Protein AF-A0A1A8Z0F8-F1 (afdb_monomer_lite)

Sequence (96 aa):
MTGEAEPTTSVLRGLARNPAAPDEVLLRLLALWPDQAYAGLSRRAELPPRVRDAMPRHPSPRVRGALAARPAVDARTRAALLADPAWRVRLLDRPA

Organism: NCBI:txid261654

Structure (mmCIF, N/CA/C/O backbone):
data_AF-A0A1A8Z0F8-F1
#
_entry.id   AF-A0A1A8Z0F8-F1
#
loop_
_atom_site.group_PDB
_atom_site.id
_atom_site.type_sy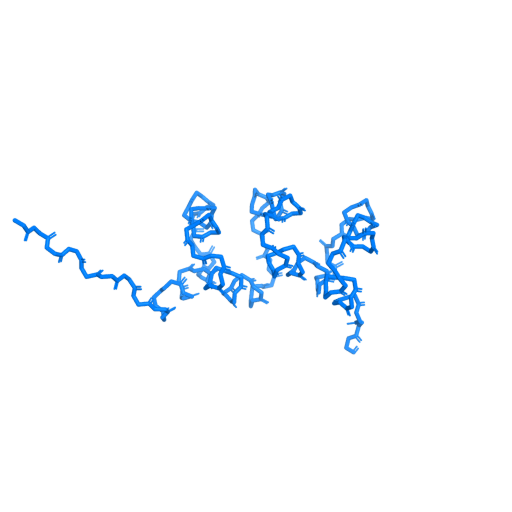mbol
_atom_site.label_atom_id
_atom_site.label_alt_id
_atom_site.label_comp_id
_atom_site.label_asym_id
_atom_site.label_entity_id
_atom_site.label_seq_id
_atom_site.pdbx_PDB_ins_code
_atom_site.Cartn_x
_atom_site.Cartn_y
_atom_site.Cartn_z
_atom_site.occupancy
_atom_site.B_iso_or_equiv
_atom_site.auth_seq_id
_atom_site.auth_comp_id
_atom_site.auth_asym_id
_atom_site.auth_atom_id
_atom_site.pdbx_PDB_model_num
ATOM 1 N N . MET A 1 1 ? -30.694 6.791 16.115 1.00 40.50 1 MET A N 1
ATOM 2 C CA . MET A 1 1 ? -29.738 7.388 15.158 1.00 40.50 1 MET A CA 1
ATOM 3 C C . MET A 1 1 ? -28.365 7.416 15.810 1.00 40.50 1 MET A C 1
ATOM 5 O O . MET A 1 1 ? -28.007 8.403 16.435 1.00 40.50 1 MET A O 1
ATOM 9 N N . THR A 1 2 ? -27.627 6.311 15.753 1.00 46.44 2 THR A N 1
ATOM 10 C CA . THR A 1 2 ? -26.215 6.286 16.147 1.00 46.44 2 THR A CA 1
ATOM 11 C C . THR A 1 2 ? -25.428 7.001 15.057 1.00 46.44 2 THR A C 1
ATOM 13 O O . THR A 1 2 ? -25.221 6.459 13.977 1.00 46.44 2 THR A O 1
ATOM 16 N N . GLY A 1 3 ? -25.066 8.259 15.306 1.00 50.81 3 GLY A N 1
ATOM 17 C CA . GLY A 1 3 ? -24.072 8.952 14.499 1.00 50.81 3 GLY A CA 1
ATOM 18 C C . GLY A 1 3 ? -22.716 8.331 14.796 1.00 50.81 3 GLY A C 1
ATOM 19 O O . GLY A 1 3 ? -22.058 8.739 15.749 1.00 50.81 3 GLY A O 1
ATOM 20 N N . GLU A 1 4 ? -22.323 7.305 14.039 1.00 57.47 4 GLU A N 1
ATOM 21 C CA . GLU A 1 4 ? -20.920 6.898 14.029 1.00 57.47 4 GLU A CA 1
ATOM 22 C C . GLU A 1 4 ? -20.107 8.099 13.548 1.00 57.47 4 GLU A C 1
ATOM 24 O O . GLU A 1 4 ? -20.334 8.627 12.459 1.00 57.47 4 GLU A O 1
ATOM 29 N N . ALA A 1 5 ? -19.204 8.581 14.400 1.00 72.62 5 ALA A N 1
ATOM 30 C CA . ALA A 1 5 ? -18.282 9.631 14.013 1.00 72.62 5 ALA A CA 1
ATOM 31 C C . ALA A 1 5 ? -17.446 9.128 12.829 1.00 72.62 5 ALA A C 1
ATOM 33 O O . ALA A 1 5 ? -16.800 8.083 12.926 1.00 72.62 5 ALA A O 1
ATOM 34 N N . GLU A 1 6 ? -17.464 9.876 11.724 1.00 77.25 6 GLU A N 1
ATOM 35 C CA . GLU A 1 6 ? -16.612 9.618 10.564 1.00 77.25 6 GLU A CA 1
ATOM 36 C C . GLU A 1 6 ? -15.153 9.430 11.027 1.00 77.25 6 GLU A C 1
ATOM 38 O O . GLU A 1 6 ? -14.622 10.264 11.777 1.00 77.25 6 GLU A O 1
ATOM 43 N N . PRO A 1 7 ? -14.486 8.333 10.629 1.00 83.62 7 PRO A N 1
ATOM 44 C CA . PRO A 1 7 ? -13.139 8.053 11.087 1.00 83.62 7 PRO A CA 1
ATOM 45 C C . PRO A 1 7 ? -12.179 9.131 10.582 1.00 83.62 7 PRO A C 1
ATOM 47 O O . PRO A 1 7 ? -12.086 9.424 9.390 1.00 83.62 7 PRO A O 1
ATOM 50 N N . THR A 1 8 ? -11.414 9.721 11.498 1.00 92.62 8 THR A N 1
ATOM 51 C CA . THR A 1 8 ? -10.493 10.797 11.125 1.00 92.62 8 THR A CA 1
ATOM 52 C C . THR A 1 8 ? -9.369 10.289 10.219 1.00 92.62 8 THR A C 1
ATOM 54 O O . THR A 1 8 ? -8.886 9.159 10.333 1.00 92.62 8 THR A O 1
ATOM 57 N N . THR A 1 9 ? -8.860 11.174 9.357 1.00 91.75 9 THR A N 1
ATOM 58 C CA . THR A 1 9 ? -7.722 10.867 8.472 1.00 91.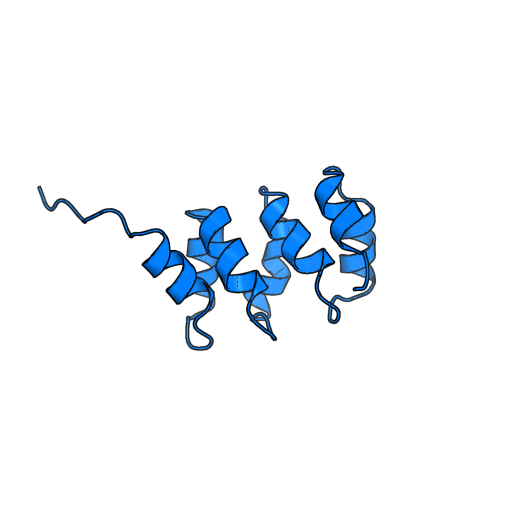75 9 THR A CA 1
ATOM 59 C C . THR A 1 9 ? -6.492 10.367 9.243 1.00 91.75 9 THR A C 1
ATOM 61 O O . THR A 1 9 ? -5.767 9.507 8.741 1.00 91.75 9 THR A O 1
ATOM 64 N N . SER A 1 10 ? -6.254 10.872 10.461 1.00 93.19 10 SER A N 1
ATOM 65 C CA . SER A 1 10 ? -5.137 10.428 11.307 1.00 93.19 10 SER A CA 1
ATOM 66 C C . SER A 1 10 ? -5.296 8.966 11.734 1.00 93.19 10 SER A C 1
ATOM 68 O O . SER A 1 10 ? -4.365 8.175 11.575 1.00 93.19 10 SER A O 1
ATOM 70 N N . VAL A 1 11 ? -6.498 8.581 12.181 1.00 95.44 11 VAL A N 1
ATOM 71 C CA . VAL A 1 11 ? -6.811 7.205 12.596 1.00 95.44 11 VAL A CA 1
ATOM 72 C C . VAL A 1 11 ? -6.647 6.233 11.429 1.00 95.44 11 VAL A C 1
ATOM 74 O O . VAL A 1 11 ? -5.948 5.230 11.564 1.00 95.44 11 VAL A O 1
ATOM 77 N N . LEU A 1 12 ? -7.206 6.557 10.260 1.00 96.88 12 LEU A N 1
ATOM 78 C CA . LEU A 1 12 ? -7.117 5.699 9.073 1.00 96.88 12 LEU A CA 1
ATOM 79 C C . LEU A 1 12 ? -5.666 5.488 8.618 1.00 96.88 12 LEU A C 1
ATOM 81 O O . LEU A 1 12 ? -5.256 4.364 8.325 1.00 96.88 12 LEU A O 1
ATOM 85 N N . ARG A 1 13 ? -4.854 6.554 8.608 1.00 95.69 13 ARG A N 1
ATOM 86 C CA . ARG A 1 13 ? -3.421 6.463 8.279 1.00 95.69 13 ARG A CA 1
ATOM 87 C C . ARG A 1 13 ? -2.642 5.669 9.325 1.00 95.69 13 ARG A C 1
ATOM 89 O O . ARG A 1 13 ? -1.766 4.888 8.959 1.00 95.69 13 ARG A O 1
ATOM 96 N N . GLY A 1 14 ? -2.952 5.862 10.607 1.00 96.31 14 GLY A N 1
ATOM 97 C CA . GLY A 1 14 ? -2.353 5.114 11.711 1.00 96.31 14 GLY A CA 1
ATOM 98 C C . GLY A 1 14 ? -2.613 3.616 11.579 1.00 96.31 14 GLY A C 1
ATOM 99 O O . GLY A 1 14 ? -1.675 2.821 11.624 1.00 96.31 14 GLY A O 1
ATOM 100 N N . LEU A 1 15 ? -3.861 3.238 11.300 1.00 96.44 15 LEU A N 1
ATOM 101 C CA . LEU A 1 15 ? -4.252 1.850 11.065 1.00 96.44 15 LEU A CA 1
ATOM 102 C C . LEU A 1 15 ? -3.557 1.267 9.827 1.00 96.44 15 LEU A C 1
ATOM 104 O O . LEU A 1 15 ? -2.965 0.191 9.893 1.00 96.44 15 LEU A O 1
ATOM 108 N N . ALA A 1 16 ? -3.519 2.021 8.725 1.00 96.69 16 ALA A N 1
ATOM 109 C CA . ALA A 1 16 ? -2.804 1.629 7.514 1.00 96.69 16 ALA A CA 1
ATOM 110 C C . ALA A 1 16 ? -1.289 1.476 7.726 1.00 96.69 16 ALA A C 1
ATOM 112 O O . ALA A 1 16 ? -0.660 0.694 7.019 1.00 96.69 16 ALA A O 1
ATOM 113 N N . ARG A 1 17 ? -0.684 2.161 8.703 1.00 96.00 17 ARG A N 1
ATOM 114 C CA . ARG A 1 17 ? 0.741 2.033 9.056 1.00 96.00 17 ARG A CA 1
ATOM 115 C C . ARG A 1 17 ? 1.020 0.926 10.085 1.00 96.00 17 ARG A C 1
ATOM 117 O O . ARG A 1 17 ? 2.148 0.449 10.138 1.00 96.00 17 ARG A O 1
ATOM 124 N N . ASN A 1 18 ? 0.032 0.515 10.879 1.00 95.94 18 ASN A N 1
ATOM 125 C CA . ASN A 1 18 ? 0.209 -0.435 11.980 1.00 95.94 18 ASN A CA 1
ATOM 126 C C . ASN A 1 18 ? 0.621 -1.842 11.484 1.00 95.94 18 ASN A C 1
ATOM 128 O O . ASN A 1 18 ? -0.217 -2.526 10.893 1.00 95.94 18 ASN A O 1
ATOM 132 N N . PRO A 1 19 ? 1.850 -2.329 11.749 1.00 94.06 19 PRO A N 1
ATOM 133 C CA . PRO A 1 19 ? 2.304 -3.643 11.283 1.00 94.06 19 PRO A CA 1
ATOM 134 C C . PRO A 1 19 ? 1.437 -4.808 11.781 1.00 94.06 19 PRO A C 1
ATOM 136 O O . PRO A 1 19 ? 1.340 -5.806 11.080 1.00 94.06 19 PRO A O 1
ATOM 139 N N . ALA A 1 20 ? 0.755 -4.658 12.921 1.00 95.38 20 ALA A N 1
ATOM 140 C CA . ALA A 1 20 ? -0.161 -5.659 13.472 1.00 95.38 20 ALA A CA 1
ATOM 141 C C . ALA A 1 20 ? -1.589 -5.591 12.890 1.00 95.38 20 ALA A C 1
ATOM 143 O O . ALA A 1 20 ? -2.453 -6.363 13.297 1.00 95.38 20 ALA A O 1
ATOM 144 N N . ALA A 1 21 ? -1.876 -4.655 11.978 1.00 96.56 21 ALA A N 1
ATOM 145 C CA . ALA A 1 21 ? -3.184 -4.576 11.334 1.00 96.56 21 ALA A CA 1
ATOM 146 C C . ALA A 1 21 ? -3.415 -5.800 10.426 1.00 96.56 21 ALA A C 1
ATOM 148 O O . ALA A 1 21 ? -2.568 -6.054 9.565 1.00 96.56 21 ALA A O 1
ATOM 149 N N . PRO A 1 22 ? -4.555 -6.505 10.559 1.00 96.88 22 PRO A N 1
ATOM 150 C CA . PRO A 1 22 ? -4.890 -7.634 9.696 1.00 96.88 22 PRO A CA 1
ATOM 151 C C . PRO A 1 22 ? -5.017 -7.242 8.221 1.00 96.88 22 PRO A C 1
ATOM 153 O O . PRO A 1 22 ? -5.470 -6.138 7.896 1.00 96.88 22 PRO A O 1
ATOM 156 N N . ASP A 1 23 ? -4.704 -8.178 7.327 1.00 97.00 23 ASP A N 1
ATOM 157 C CA . ASP A 1 23 ? -4.779 -7.994 5.875 1.00 97.00 23 ASP A CA 1
ATOM 158 C C . ASP A 1 23 ? -6.170 -7.529 5.432 1.00 97.00 23 ASP A C 1
ATOM 160 O O . ASP A 1 23 ? -6.292 -6.594 4.641 1.00 97.00 23 ASP A O 1
ATOM 164 N N . GLU A 1 24 ? -7.230 -8.122 5.983 1.00 97.50 24 GLU A N 1
ATOM 165 C CA . GLU A 1 24 ? -8.620 -7.798 5.655 1.00 97.50 24 GLU A CA 1
ATOM 166 C C . GLU A 1 24 ? -8.962 -6.339 5.980 1.00 97.50 24 GLU A C 1
ATOM 168 O O . GLU A 1 24 ? -9.668 -5.672 5.219 1.00 97.50 24 GLU A O 1
ATOM 173 N N . VAL A 1 25 ? -8.421 -5.811 7.082 1.00 97.00 25 VAL A N 1
ATOM 174 C CA . VAL A 1 25 ? -8.597 -4.405 7.463 1.00 97.00 25 VAL A CA 1
ATOM 175 C C . VAL A 1 25 ? -7.891 -3.502 6.456 1.00 97.00 25 VAL A C 1
ATOM 177 O O . VAL A 1 25 ? -8.472 -2.521 5.998 1.00 97.00 25 VAL A O 1
ATOM 180 N N . LEU A 1 26 ? -6.665 -3.840 6.058 1.00 97.31 26 LEU A N 1
ATOM 181 C CA . LEU A 1 26 ? -5.890 -3.052 5.097 1.00 97.31 26 LEU A CA 1
ATOM 182 C C . LEU A 1 26 ? -6.516 -3.065 3.698 1.00 97.31 26 LEU A C 1
ATOM 184 O O . LEU A 1 26 ? -6.562 -2.028 3.037 1.00 97.31 26 LEU A O 1
ATOM 188 N N . LEU A 1 27 ? -7.052 -4.207 3.265 1.00 97.50 27 LEU A N 1
ATOM 189 C CA . LEU A 1 27 ? -7.797 -4.329 2.012 1.00 97.50 27 LEU A CA 1
ATOM 190 C C . LEU A 1 27 ? -9.075 -3.483 2.037 1.00 97.50 27 LEU A C 1
ATOM 192 O O . LEU A 1 27 ? -9.373 -2.782 1.069 1.00 97.50 27 LEU A O 1
ATOM 196 N N . ARG A 1 28 ? -9.801 -3.474 3.161 1.00 97.31 28 ARG A N 1
ATOM 197 C CA . ARG A 1 28 ? -10.984 -2.622 3.328 1.00 97.31 28 ARG A CA 1
ATOM 198 C C . ARG A 1 28 ? -10.624 -1.136 3.351 1.00 97.31 28 ARG A C 1
ATOM 200 O O . ARG A 1 28 ? -11.336 -0.334 2.752 1.00 97.31 28 ARG A O 1
ATOM 207 N N . LEU A 1 29 ? -9.498 -0.772 3.967 1.00 96.88 29 LEU A N 1
ATOM 208 C CA . LEU A 1 29 ? -8.971 0.592 3.915 1.00 96.88 29 LEU A CA 1
ATOM 209 C C . LEU A 1 29 ? -8.619 1.016 2.486 1.00 96.88 29 LEU A C 1
ATOM 211 O O . LEU A 1 29 ? -8.947 2.133 2.101 1.00 96.88 29 LEU A O 1
ATOM 215 N N . LEU A 1 30 ? -7.990 0.146 1.690 1.00 96.31 30 LEU A N 1
ATOM 216 C CA . LEU A 1 30 ? -7.704 0.431 0.280 1.00 96.31 30 LEU A CA 1
ATOM 217 C C . LEU A 1 30 ? -8.984 0.682 -0.525 1.00 96.31 30 LEU A C 1
ATOM 219 O O . LEU A 1 30 ? -9.020 1.616 -1.321 1.00 96.31 30 LEU A O 1
ATOM 223 N N . ALA A 1 31 ? -10.028 -0.113 -0.285 1.00 96.19 31 ALA A N 1
ATOM 224 C CA . ALA A 1 31 ? -11.296 0.012 -0.995 1.00 96.19 31 ALA A CA 1
ATOM 225 C C . ALA A 1 31 ? -12.067 1.294 -0.634 1.00 96.19 31 ALA A C 1
ATOM 227 O O . ALA A 1 31 ? -12.621 1.942 -1.518 1.00 96.19 31 ALA A O 1
ATOM 228 N N . LEU A 1 32 ? -12.114 1.653 0.653 1.00 95.75 32 LEU A N 1
ATOM 229 C CA . LEU A 1 32 ? -12.974 2.731 1.156 1.00 95.75 32 LEU A CA 1
ATOM 230 C C . LEU A 1 32 ? -12.249 4.077 1.301 1.00 95.75 32 LEU A C 1
ATOM 232 O O . LEU A 1 32 ? -12.846 5.126 1.080 1.00 95.75 32 LEU A O 1
ATOM 236 N N . TRP A 1 33 ? -10.957 4.059 1.635 1.00 96.19 33 TRP A N 1
ATOM 237 C CA . TRP A 1 33 ? -10.147 5.253 1.905 1.00 96.19 33 TRP A CA 1
ATOM 238 C C . TRP A 1 33 ? -8.758 5.150 1.249 1.00 96.19 33 TRP A C 1
ATOM 240 O O . TRP A 1 33 ? -7.730 5.167 1.940 1.00 96.19 33 TRP A O 1
ATOM 250 N N . PRO A 1 34 ? -8.685 5.040 -0.094 1.00 95.06 34 PRO A N 1
ATOM 251 C CA . PRO A 1 34 ? -7.449 4.725 -0.810 1.00 95.06 34 PRO A CA 1
ATOM 252 C C . PRO A 1 34 ? -6.326 5.742 -0.587 1.00 95.06 34 PRO A C 1
ATOM 254 O O . PRO A 1 34 ? -5.161 5.354 -0.549 1.00 95.06 34 PRO A O 1
ATOM 257 N N . ASP A 1 35 ? -6.644 7.029 -0.413 1.00 92.62 35 ASP A N 1
ATOM 258 C CA . ASP A 1 35 ? -5.637 8.075 -0.192 1.00 92.62 35 ASP A CA 1
ATOM 259 C C . ASP A 1 35 ? -4.988 7.960 1.201 1.00 92.62 35 ASP A C 1
ATOM 261 O O . ASP A 1 35 ? -3.770 8.105 1.349 1.00 92.62 35 ASP A O 1
ATOM 265 N N . GLN A 1 36 ? -5.779 7.654 2.232 1.00 94.44 36 GLN A N 1
ATOM 266 C CA . GLN A 1 36 ? -5.306 7.432 3.599 1.00 94.44 36 GLN A CA 1
ATOM 267 C C . GLN A 1 36 ? -4.556 6.103 3.708 1.00 94.44 36 GLN A C 1
ATOM 269 O O . GLN A 1 36 ? -3.475 6.056 4.303 1.00 94.44 36 GLN A O 1
ATOM 274 N N . ALA A 1 37 ? -5.095 5.051 3.088 1.00 94.62 37 ALA A N 1
ATOM 275 C CA . ALA A 1 37 ? -4.484 3.732 3.036 1.00 94.62 37 ALA A CA 1
ATOM 276 C C . ALA A 1 37 ? -3.116 3.780 2.343 1.00 94.62 37 ALA A C 1
ATOM 278 O O . ALA A 1 37 ? -2.123 3.348 2.926 1.00 94.62 37 ALA A O 1
ATOM 279 N N . TYR A 1 38 ? -3.034 4.389 1.154 1.00 91.81 38 TYR A N 1
ATOM 280 C CA . TYR A 1 38 ? -1.777 4.604 0.432 1.00 91.81 38 TYR A CA 1
ATOM 281 C C . TYR A 1 38 ? -0.741 5.340 1.291 1.00 91.81 38 TYR A C 1
ATOM 283 O O . TYR A 1 38 ? 0.399 4.894 1.397 1.00 91.81 38 TYR A O 1
ATOM 291 N N . ALA A 1 39 ? -1.124 6.447 1.936 1.00 91.19 39 ALA A N 1
ATOM 292 C CA . ALA A 1 39 ? -0.193 7.246 2.731 1.00 91.19 39 ALA A CA 1
ATOM 293 C C . ALA A 1 39 ? 0.413 6.459 3.908 1.00 91.19 39 ALA A C 1
ATOM 295 O O . ALA A 1 39 ? 1.597 6.622 4.204 1.00 91.19 39 ALA A O 1
ATOM 296 N N . GLY A 1 40 ? -0.377 5.602 4.565 1.00 92.81 40 GLY A N 1
ATOM 297 C CA . GLY A 1 40 ? 0.108 4.733 5.640 1.00 92.81 40 GLY A CA 1
ATOM 298 C C . GLY A 1 40 ? 0.937 3.554 5.125 1.00 92.81 40 GLY A C 1
ATOM 299 O O . GLY A 1 40 ? 2.037 3.311 5.623 1.00 92.81 40 GLY A O 1
ATOM 300 N N . LEU A 1 41 ? 0.450 2.858 4.093 1.00 92.31 41 LEU A N 1
ATOM 301 C CA . LEU A 1 41 ? 1.116 1.693 3.504 1.00 92.31 41 LEU A CA 1
ATOM 302 C C . LEU A 1 41 ? 2.475 2.055 2.899 1.00 92.31 41 LEU A C 1
ATOM 304 O O . LEU A 1 41 ? 3.428 1.307 3.084 1.00 92.31 41 LEU A O 1
ATOM 308 N N . SER A 1 42 ? 2.619 3.216 2.256 1.00 89.06 42 SER A N 1
ATOM 309 C CA . SER A 1 42 ? 3.900 3.699 1.709 1.00 89.06 42 SER A CA 1
ATOM 310 C C . SER A 1 42 ? 4.981 3.932 2.770 1.00 89.06 42 SER A C 1
ATOM 312 O O . SER A 1 42 ? 6.157 4.024 2.436 1.00 89.06 42 SER A O 1
ATOM 314 N N . ARG A 1 43 ? 4.612 4.019 4.055 1.00 88.62 43 ARG A N 1
ATOM 315 C CA . ARG A 1 43 ? 5.556 4.152 5.179 1.00 88.62 43 ARG A CA 1
ATOM 316 C C . ARG A 1 43 ? 5.959 2.812 5.794 1.00 88.62 43 ARG A C 1
ATOM 318 O O . ARG A 1 43 ? 6.760 2.807 6.726 1.00 88.62 43 ARG A O 1
ATOM 325 N N . ARG A 1 44 ? 5.407 1.692 5.320 1.00 90.12 44 ARG A N 1
ATOM 326 C CA . ARG A 1 44 ? 5.802 0.359 5.783 1.00 90.12 44 ARG A CA 1
ATOM 327 C C . ARG A 1 44 ? 7.022 -0.141 5.023 1.00 90.12 44 ARG A C 1
ATOM 329 O O . ARG A 1 44 ? 7.023 -0.097 3.790 1.00 90.12 44 ARG A O 1
ATOM 336 N N . ALA A 1 45 ? 7.987 -0.699 5.754 1.00 87.12 45 ALA A N 1
ATOM 337 C CA . ALA A 1 45 ? 9.102 -1.435 5.163 1.00 87.12 45 ALA A CA 1
ATOM 338 C C . ALA A 1 45 ? 8.580 -2.611 4.320 1.00 87.12 45 ALA A C 1
ATOM 340 O O . ALA A 1 45 ? 8.880 -2.706 3.131 1.00 87.12 45 ALA A O 1
ATOM 341 N N . GLU A 1 46 ? 7.673 -3.405 4.891 1.00 88.06 46 GLU A N 1
ATOM 342 C CA . GLU A 1 46 ? 7.076 -4.574 4.245 1.00 88.06 46 GLU A CA 1
ATOM 343 C C . GLU A 1 46 ? 5.558 -4.434 4.098 1.00 88.06 46 GLU A C 1
ATOM 345 O O . GLU A 1 46 ? 4.879 -3.816 4.924 1.00 88.06 46 GLU A O 1
ATOM 350 N N . LEU A 1 47 ? 5.021 -5.007 3.022 1.00 90.38 47 LEU A N 1
ATOM 351 C CA . LEU A 1 47 ? 3.583 -5.132 2.810 1.00 90.38 47 LEU A CA 1
ATOM 352 C C . LEU A 1 47 ? 3.165 -6.581 3.024 1.00 90.38 47 LEU A C 1
ATOM 354 O O . LEU A 1 47 ? 3.846 -7.468 2.502 1.00 90.38 47 LEU A O 1
ATOM 358 N N . PRO A 1 48 ? 2.023 -6.827 3.687 1.00 92.75 48 PRO A N 1
ATOM 359 C CA . PRO A 1 48 ? 1.459 -8.163 3.713 1.00 92.75 48 PRO A CA 1
ATOM 360 C C . PRO A 1 48 ? 1.220 -8.681 2.287 1.00 92.75 48 PRO A C 1
ATOM 362 O O . PRO A 1 48 ? 0.761 -7.902 1.438 1.00 92.75 48 PRO A O 1
ATOM 365 N N . PRO A 1 49 ? 1.503 -9.966 1.997 1.00 91.31 49 PRO A N 1
ATOM 366 C CA . PRO A 1 49 ? 1.427 -10.506 0.641 1.00 91.31 49 PRO A CA 1
ATOM 367 C C . PRO A 1 49 ? 0.077 -10.256 -0.038 1.00 91.31 49 PRO A C 1
ATOM 369 O O . PRO A 1 49 ? 0.050 -9.764 -1.162 1.00 91.31 49 PRO A O 1
ATOM 372 N N . ARG A 1 50 ? -1.045 -10.462 0.669 1.00 93.94 50 ARG A N 1
ATOM 373 C CA . ARG A 1 50 ? -2.391 -10.239 0.108 1.00 93.94 50 ARG A CA 1
ATOM 374 C C . ARG A 1 50 ? -2.619 -8.790 -0.316 1.00 93.94 50 ARG A C 1
ATOM 376 O O . ARG A 1 50 ? -3.222 -8.530 -1.353 1.00 93.94 50 ARG A O 1
ATOM 383 N N . VAL A 1 51 ? -2.124 -7.839 0.476 1.00 94.88 51 VAL A N 1
ATOM 384 C CA . VAL A 1 51 ? -2.226 -6.406 0.174 1.00 94.88 51 VAL A CA 1
ATOM 385 C C . VAL A 1 51 ? -1.341 -6.065 -1.022 1.00 94.88 51 VAL A C 1
ATOM 387 O O . VAL A 1 51 ? -1.799 -5.403 -1.953 1.00 94.88 51 VAL A O 1
ATOM 390 N N . ARG A 1 52 ? -0.098 -6.565 -1.036 1.00 92.12 52 ARG A N 1
ATOM 391 C CA . ARG A 1 52 ? 0.839 -6.377 -2.151 1.00 92.12 52 ARG A CA 1
ATOM 392 C C . ARG A 1 52 ? 0.271 -6.909 -3.466 1.00 92.12 52 ARG A C 1
ATOM 394 O O . ARG A 1 52 ? 0.408 -6.230 -4.475 1.00 92.12 52 ARG A O 1
ATOM 401 N N . ASP A 1 53 ? -0.393 -8.060 -3.448 1.00 91.38 53 ASP A N 1
ATOM 402 C CA . ASP A 1 53 ? -0.936 -8.706 -4.647 1.00 91.38 53 ASP A CA 1
ATOM 403 C C . ASP A 1 53 ? -2.218 -8.020 -5.160 1.00 91.38 53 ASP A C 1
ATOM 405 O O . ASP A 1 53 ? -2.523 -8.066 -6.355 1.00 91.38 53 ASP A O 1
ATOM 409 N N . ALA A 1 54 ? -2.961 -7.335 -4.284 1.00 93.44 54 ALA A N 1
ATOM 410 C CA . ALA A 1 54 ? -4.161 -6.582 -4.652 1.00 93.44 54 ALA A CA 1
ATOM 411 C C . ALA A 1 54 ? -3.844 -5.211 -5.279 1.00 93.44 54 ALA A C 1
ATOM 413 O O . ALA A 1 54 ? -4.543 -4.749 -6.187 1.00 93.44 54 ALA A O 1
ATOM 414 N N . MET A 1 55 ? -2.782 -4.549 -4.814 1.00 93.19 55 MET A N 1
ATOM 415 C CA . MET A 1 55 ? -2.435 -3.181 -5.210 1.00 93.19 55 MET A CA 1
ATOM 416 C C . MET A 1 55 ? -2.230 -2.948 -6.722 1.00 93.19 55 MET A C 1
ATOM 418 O O . MET A 1 55 ? -2.714 -1.917 -7.188 1.00 93.19 55 MET A O 1
ATOM 422 N N . PRO A 1 56 ? -1.606 -3.836 -7.529 1.00 91.88 56 PRO A N 1
ATOM 423 C CA . PRO A 1 56 ? -1.356 -3.589 -8.953 1.00 91.88 56 PRO A CA 1
ATOM 424 C C . PRO A 1 56 ? -2.633 -3.424 -9.780 1.00 91.88 56 PRO A C 1
ATOM 426 O O . PRO A 1 56 ? -2.616 -2.781 -10.824 1.00 91.88 56 PRO A O 1
ATOM 429 N N . ARG A 1 57 ? -3.748 -4.005 -9.325 1.00 91.69 57 ARG A N 1
ATOM 430 C CA . ARG A 1 57 ? -5.045 -3.972 -10.021 1.00 91.69 57 ARG A CA 1
ATOM 431 C C . ARG A 1 57 ? -5.978 -2.892 -9.477 1.00 91.69 57 ARG A C 1
ATOM 433 O O . ARG A 1 57 ? -7.119 -2.785 -9.914 1.00 91.69 57 ARG A O 1
ATOM 440 N N . HIS A 1 58 ? -5.514 -2.104 -8.512 1.00 94.88 58 HIS A N 1
A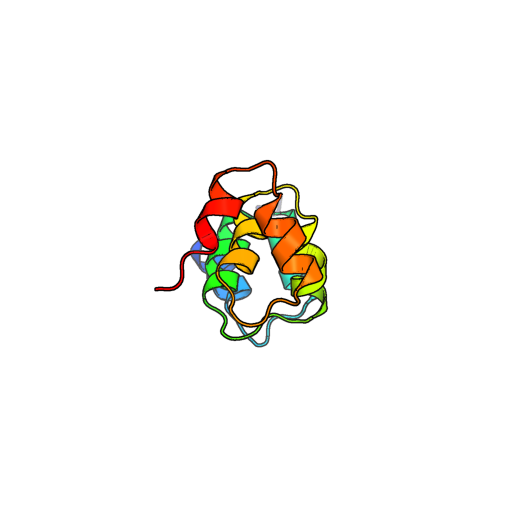TOM 441 C CA . HIS A 1 58 ? -6.353 -1.136 -7.829 1.00 94.88 58 HIS A CA 1
ATOM 442 C C . HIS A 1 58 ? -6.736 0.033 -8.760 1.00 94.88 58 HIS A C 1
ATOM 444 O O . HIS A 1 58 ? -5.869 0.549 -9.474 1.00 94.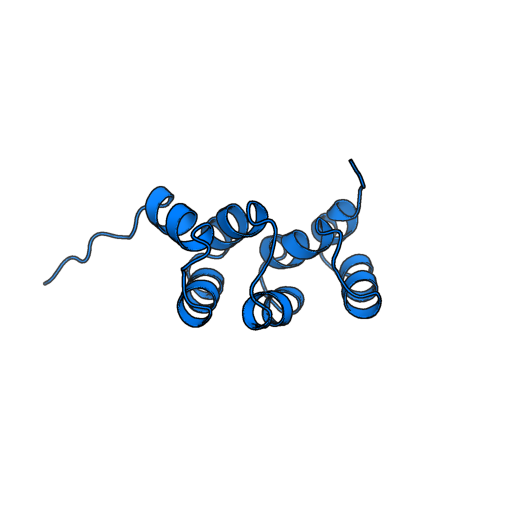88 58 HIS A O 1
ATOM 450 N N . PRO A 1 59 ? -7.993 0.522 -8.742 1.00 93.88 59 PRO A N 1
ATOM 451 C CA . PRO A 1 59 ? -8.433 1.610 -9.623 1.00 93.88 59 PRO A CA 1
ATOM 452 C C . PRO A 1 59 ? -7.679 2.925 -9.377 1.00 93.88 59 PRO A C 1
ATOM 454 O O . PRO A 1 59 ? -7.359 3.648 -10.321 1.00 93.88 59 PRO A O 1
ATOM 457 N N . SER A 1 60 ? -7.323 3.220 -8.120 1.00 93.25 60 SER A N 1
ATOM 458 C CA . SER A 1 60 ? -6.530 4.410 -7.783 1.00 93.25 60 SER A CA 1
ATOM 459 C C . SER A 1 60 ? -5.073 4.288 -8.262 1.00 93.25 60 SER A C 1
ATOM 461 O O . SER A 1 60 ? -4.350 3.410 -7.778 1.00 93.25 60 SER A O 1
ATOM 463 N N . PRO A 1 61 ? -4.583 5.204 -9.123 1.00 91.44 61 PRO A N 1
ATOM 464 C CA . PRO A 1 61 ? -3.189 5.213 -9.561 1.00 91.44 61 PRO A CA 1
ATOM 465 C C . PRO A 1 61 ? -2.214 5.526 -8.422 1.00 91.44 61 PRO A C 1
ATOM 467 O O . PRO A 1 61 ? -1.057 5.131 -8.495 1.00 91.44 61 PRO A O 1
ATOM 470 N N . ARG A 1 62 ? -2.649 6.199 -7.345 1.00 89.25 62 ARG A N 1
ATOM 471 C CA . ARG A 1 62 ? -1.786 6.414 -6.170 1.00 89.25 62 ARG A CA 1
ATOM 472 C C . ARG A 1 62 ? -1.464 5.088 -5.489 1.00 89.25 62 ARG A C 1
ATOM 474 O O . ARG A 1 62 ? -0.304 4.813 -5.216 1.00 89.25 62 ARG A O 1
ATOM 481 N N . VAL A 1 63 ? -2.475 4.237 -5.306 1.00 92.81 63 VAL A N 1
ATOM 482 C CA . VAL A 1 63 ? -2.300 2.897 -4.728 1.00 92.81 63 VAL A CA 1
ATOM 483 C C . VAL A 1 63 ? -1.372 2.043 -5.592 1.00 92.81 63 VAL A C 1
ATOM 485 O O . VAL A 1 63 ? -0.445 1.446 -5.054 1.00 92.81 63 VAL A O 1
ATOM 488 N N . ARG A 1 64 ? -1.546 2.036 -6.920 1.00 92.75 64 ARG A N 1
ATOM 489 C CA . ARG A 1 64 ? -0.619 1.327 -7.821 1.00 92.75 64 ARG A CA 1
ATOM 490 C C . ARG A 1 64 ? 0.804 1.889 -7.733 1.00 92.75 64 ARG A C 1
ATOM 492 O O . ARG A 1 64 ? 1.765 1.138 -7.597 1.00 92.75 64 ARG A O 1
ATOM 499 N N . GLY A 1 65 ? 0.933 3.217 -7.707 1.00 86.25 65 GLY A N 1
ATOM 500 C CA . GLY A 1 65 ? 2.207 3.927 -7.581 1.00 86.25 65 GLY A CA 1
ATOM 501 C C . GLY A 1 65 ? 2.982 3.635 -6.291 1.00 86.25 65 GLY A C 1
ATOM 502 O O . GLY A 1 65 ? 4.209 3.677 -6.313 1.00 86.25 65 GLY A O 1
ATOM 503 N N . ALA A 1 66 ? 2.316 3.259 -5.190 1.00 85.19 66 ALA A N 1
ATOM 504 C CA . ALA A 1 66 ? 3.012 2.830 -3.967 1.00 85.19 66 ALA A CA 1
ATOM 505 C C . ALA A 1 66 ? 3.882 1.589 -4.170 1.00 85.19 66 ALA A C 1
ATOM 507 O O . ALA A 1 66 ? 4.839 1.405 -3.422 1.00 85.19 66 ALA A O 1
ATOM 508 N N . LEU A 1 67 ? 3.555 0.726 -5.137 1.00 85.44 67 LEU A N 1
ATOM 509 C CA . LEU A 1 67 ? 4.413 -0.407 -5.474 1.00 85.44 67 LEU A CA 1
ATOM 5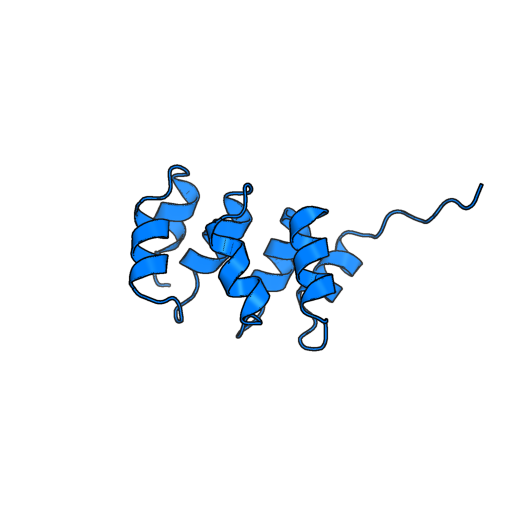10 C C . LEU A 1 67 ? 5.611 0.021 -6.318 1.00 85.44 67 LEU A C 1
ATOM 512 O O . LEU A 1 67 ? 6.696 -0.508 -6.117 1.00 85.44 67 LEU A O 1
ATOM 516 N N . ALA A 1 68 ? 5.453 0.995 -7.217 1.00 81.62 68 ALA A N 1
ATOM 517 C CA . ALA A 1 68 ? 6.547 1.443 -8.083 1.00 81.62 68 ALA A CA 1
ATOM 518 C C . ALA A 1 68 ? 7.746 1.968 -7.272 1.00 81.62 68 ALA A C 1
ATOM 520 O O . ALA A 1 68 ? 8.889 1.648 -7.587 1.00 81.62 68 ALA A O 1
ATOM 521 N N . ALA A 1 69 ? 7.483 2.653 -6.156 1.00 77.69 69 ALA A N 1
ATOM 522 C CA . ALA A 1 69 ? 8.517 3.158 -5.251 1.00 77.69 69 ALA A CA 1
ATOM 523 C C . ALA A 1 69 ? 9.185 2.074 -4.375 1.00 77.69 69 ALA A C 1
ATOM 525 O O . ALA A 1 69 ? 10.067 2.387 -3.575 1.00 77.69 69 ALA A O 1
ATOM 526 N N . ARG A 1 70 ? 8.759 0.805 -4.459 1.00 82.56 70 ARG A N 1
ATOM 527 C CA . ARG A 1 70 ? 9.293 -0.276 -3.618 1.00 82.56 70 ARG A CA 1
ATOM 528 C C . ARG A 1 70 ? 10.434 -1.028 -4.314 1.00 82.56 70 ARG A C 1
ATOM 530 O O . ARG A 1 70 ? 10.272 -1.406 -5.477 1.00 82.56 70 ARG A O 1
ATOM 537 N N . PRO A 1 71 ? 11.534 -1.336 -3.593 1.00 75.06 71 PRO A N 1
ATOM 538 C CA . PRO A 1 71 ? 12.630 -2.152 -4.125 1.00 75.06 71 PRO A CA 1
ATOM 539 C C . PRO A 1 71 ? 12.225 -3.613 -4.372 1.00 75.06 71 PRO A C 1
ATOM 541 O O . PRO A 1 71 ? 12.620 -4.215 -5.363 1.00 75.06 71 PRO A O 1
ATOM 544 N N . ALA A 1 72 ? 11.412 -4.184 -3.478 1.00 75.94 72 ALA A N 1
ATOM 545 C CA . ALA A 1 72 ? 11.065 -5.608 -3.462 1.00 75.94 72 ALA A CA 1
ATOM 546 C C . ALA A 1 72 ? 9.801 -5.935 -4.286 1.00 75.94 72 ALA A C 1
ATOM 548 O O . ALA A 1 72 ? 8.851 -6.536 -3.777 1.00 75.94 72 ALA A O 1
ATOM 549 N N . VAL A 1 73 ? 9.772 -5.507 -5.550 1.00 82.88 73 VAL A N 1
ATOM 550 C CA . VAL A 1 73 ? 8.707 -5.845 -6.510 1.00 82.88 73 VAL A CA 1
ATOM 551 C C . VAL A 1 73 ? 9.279 -6.765 -7.580 1.00 82.88 73 VAL A C 1
ATOM 553 O O . VAL A 1 73 ? 10.337 -6.479 -8.136 1.00 82.88 73 VAL A O 1
ATOM 556 N N . ASP A 1 74 ? 8.589 -7.868 -7.870 1.00 86.00 74 ASP A N 1
ATOM 557 C CA . ASP A 1 74 ? 9.021 -8.818 -8.893 1.00 86.00 74 ASP A CA 1
ATOM 558 C C . ASP A 1 74 ? 9.036 -8.181 -10.296 1.00 86.00 74 ASP A C 1
ATOM 560 O O . ASP A 1 74 ? 8.327 -7.209 -10.579 1.00 86.00 74 ASP A O 1
ATOM 564 N N . ALA A 1 75 ? 9.837 -8.749 -11.200 1.00 86.19 75 ALA A N 1
ATOM 565 C CA . ALA A 1 75 ? 10.059 -8.183 -12.530 1.00 86.19 75 ALA A CA 1
ATOM 566 C C . ALA A 1 75 ? 8.768 -8.037 -13.355 1.00 86.19 75 ALA A C 1
ATOM 568 O O . ALA A 1 75 ? 8.619 -7.060 -14.091 1.00 86.19 75 ALA A O 1
ATOM 569 N N . ARG A 1 76 ? 7.810 -8.966 -13.217 1.00 88.38 76 ARG A N 1
ATOM 570 C CA . ARG A 1 76 ? 6.543 -8.923 -13.959 1.00 88.38 76 ARG A CA 1
ATOM 571 C C . ARG A 1 76 ? 5.670 -7.775 -13.468 1.00 88.38 76 ARG A C 1
ATOM 573 O O . ARG A 1 76 ? 5.153 -7.012 -14.284 1.00 88.38 76 ARG A O 1
ATOM 580 N N . THR A 1 77 ? 5.522 -7.634 -12.155 1.00 88.31 77 THR A N 1
ATOM 581 C CA . THR A 1 77 ? 4.785 -6.513 -11.565 1.00 88.31 77 THR A CA 1
ATOM 582 C C . THR A 1 77 ? 5.463 -5.186 -11.901 1.00 88.31 77 THR A C 1
ATOM 584 O O . THR A 1 77 ? 4.780 -4.227 -12.259 1.00 88.31 77 THR A O 1
ATOM 587 N N . ARG A 1 78 ? 6.801 -5.123 -11.882 1.00 88.88 78 ARG A N 1
ATOM 588 C CA . ARG A 1 78 ? 7.530 -3.902 -12.251 1.00 88.88 78 ARG A CA 1
ATOM 589 C C . ARG A 1 78 ? 7.319 -3.516 -13.714 1.00 88.88 78 ARG A C 1
ATOM 591 O O . ARG A 1 78 ? 7.011 -2.359 -13.989 1.00 88.88 78 ARG A O 1
ATOM 598 N N . ALA A 1 79 ? 7.385 -4.473 -14.639 1.00 89.25 79 ALA A N 1
ATOM 599 C CA . ALA A 1 79 ? 7.088 -4.229 -16.050 1.00 89.25 79 ALA A CA 1
ATOM 600 C C . ALA A 1 79 ? 5.657 -3.699 -16.255 1.00 89.25 79 ALA A C 1
ATOM 602 O O . ALA A 1 79 ? 5.451 -2.751 -17.012 1.00 89.25 79 ALA A O 1
ATOM 603 N N . ALA A 1 80 ? 4.673 -4.251 -15.535 1.00 89.38 80 ALA A N 1
ATOM 604 C CA . ALA A 1 80 ? 3.295 -3.766 -15.589 1.00 89.38 80 ALA A CA 1
ATOM 605 C C . ALA A 1 80 ? 3.156 -2.317 -15.082 1.00 89.38 80 ALA A C 1
ATOM 607 O O . ALA A 1 80 ? 2.431 -1.529 -15.685 1.00 89.38 80 ALA A O 1
ATOM 608 N N . LEU A 1 81 ? 3.875 -1.941 -14.018 1.00 89.56 81 LEU A N 1
ATOM 609 C CA . LEU A 1 81 ? 3.878 -0.572 -13.484 1.00 89.56 81 LEU A CA 1
ATOM 610 C C . LEU A 1 81 ? 4.551 0.430 -14.439 1.00 89.56 81 LEU A C 1
ATOM 612 O O . LEU A 1 81 ? 4.088 1.563 -14.568 1.00 89.56 81 LEU A O 1
ATOM 616 N N . LEU A 1 82 ? 5.599 0.015 -15.156 1.00 90.25 82 LEU A N 1
ATOM 617 C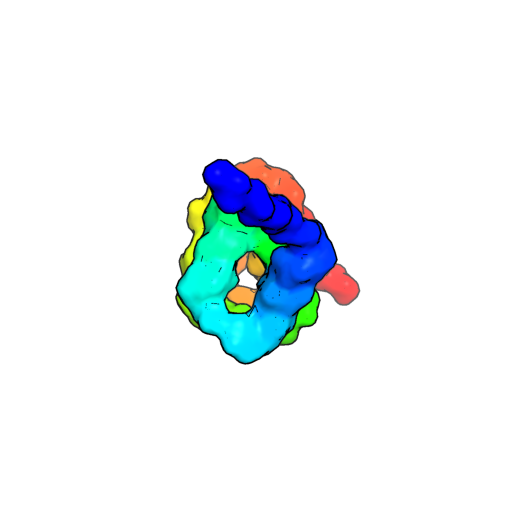 CA . LEU A 1 82 ? 6.245 0.833 -16.193 1.00 90.25 82 LEU A CA 1
ATOM 618 C C . LEU A 1 82 ? 5.354 1.044 -17.427 1.00 90.25 82 LEU A C 1
ATOM 620 O O . LEU A 1 82 ? 5.461 2.070 -18.100 1.00 90.25 82 LEU A O 1
ATOM 624 N N . ALA A 1 83 ? 4.442 0.108 -17.693 1.00 91.75 83 ALA A N 1
ATOM 625 C CA . ALA A 1 83 ? 3.430 0.209 -18.741 1.00 91.75 83 ALA A CA 1
ATOM 626 C C . ALA A 1 83 ? 2.110 0.855 -18.266 1.00 91.75 83 ALA A C 1
ATOM 628 O O . ALA A 1 83 ? 1.154 0.925 -19.040 1.00 91.75 83 ALA A O 1
ATOM 629 N N . ASP A 1 84 ? 2.025 1.325 -17.014 1.00 94.12 84 ASP A N 1
ATOM 630 C CA . ASP A 1 84 ? 0.773 1.830 -16.443 1.00 94.12 84 ASP A CA 1
ATOM 631 C C . ASP A 1 84 ? 0.237 3.043 -17.228 1.00 94.12 84 ASP A C 1
ATOM 633 O O . ASP A 1 84 ? 0.995 3.979 -17.526 1.00 94.12 84 ASP A O 1
ATOM 637 N N . PRO A 1 85 ? -1.076 3.102 -17.528 1.00 92.75 85 PRO A N 1
ATOM 638 C CA . PRO A 1 85 ? -1.655 4.235 -18.248 1.00 92.75 85 PRO A CA 1
ATOM 639 C C . PRO A 1 85 ? -1.420 5.570 -17.524 1.00 92.75 85 PRO A C 1
ATOM 641 O O . PRO A 1 85 ? -1.172 6.602 -18.159 1.00 92.75 85 PRO A O 1
ATOM 644 N N . ALA A 1 86 ? -1.422 5.573 -16.189 1.00 92.81 86 ALA A N 1
ATOM 645 C CA . ALA A 1 86 ? -1.177 6.769 -15.405 1.00 92.81 86 ALA A CA 1
ATOM 646 C C . ALA A 1 86 ? 0.319 7.117 -15.396 1.00 92.81 86 ALA A C 1
ATOM 648 O O . ALA A 1 86 ? 1.135 6.455 -14.760 1.00 92.81 86 ALA A O 1
ATOM 649 N N . TRP A 1 87 ? 0.676 8.238 -16.031 1.00 88.25 87 TRP A N 1
ATOM 650 C CA . TRP A 1 87 ? 2.058 8.742 -16.096 1.00 88.25 87 TRP A CA 1
ATOM 651 C C . TRP A 1 87 ? 2.734 8.880 -14.722 1.00 88.25 87 TRP A C 1
ATOM 653 O O . TRP A 1 87 ? 3.940 8.685 -14.602 1.00 88.25 87 TRP A O 1
ATOM 663 N N . ARG A 1 88 ? 1.960 9.172 -13.666 1.00 84.88 88 ARG A N 1
ATOM 664 C CA . ARG A 1 88 ? 2.480 9.266 -12.294 1.00 84.88 88 ARG A CA 1
ATOM 665 C C . ARG A 1 88 ? 3.003 7.930 -11.774 1.00 84.88 88 ARG A C 1
ATOM 667 O O . ARG A 1 88 ? 4.001 7.928 -11.071 1.00 84.88 88 ARG A O 1
ATOM 674 N N . VAL A 1 89 ? 2.352 6.817 -12.116 1.00 88.75 89 VAL A N 1
ATOM 675 C CA . VAL A 1 89 ? 2.806 5.475 -11.716 1.00 88.75 89 VAL A CA 1
ATOM 676 C C . VAL A 1 89 ? 4.142 5.161 -12.384 1.00 88.75 89 VAL A C 1
ATOM 678 O O . VAL A 1 89 ? 5.054 4.682 -11.721 1.00 88.75 89 VAL A O 1
ATOM 681 N N . ARG A 1 90 ? 4.291 5.551 -13.656 1.00 88.56 90 ARG A N 1
ATOM 682 C CA . ARG A 1 90 ? 5.524 5.372 -14.433 1.00 88.56 90 ARG A CA 1
ATOM 683 C C . ARG A 1 90 ? 6.716 6.172 -13.888 1.00 88.56 90 ARG A C 1
ATOM 685 O O . ARG A 1 90 ? 7.838 5.690 -13.936 1.00 88.56 90 ARG A O 1
ATOM 692 N N . LEU A 1 91 ? 6.498 7.378 -13.351 1.00 79.81 91 LEU A N 1
ATOM 693 C CA . LEU A 1 91 ? 7.577 8.224 -12.802 1.00 79.81 91 LEU A CA 1
ATOM 694 C C . LEU A 1 91 ? 8.091 7.796 -11.423 1.00 79.81 91 LEU A C 1
ATOM 696 O O . LEU A 1 91 ? 9.182 8.209 -11.034 1.00 79.81 91 LEU A O 1
ATOM 700 N N . LEU A 1 92 ? 7.318 7.009 -10.673 1.00 68.44 92 LEU A N 1
ATOM 701 C CA . LEU A 1 92 ? 7.669 6.598 -9.308 1.00 68.44 92 LEU A CA 1
ATOM 702 C C . LEU A 1 92 ? 8.717 5.469 -9.259 1.00 68.44 92 LEU A C 1
ATOM 704 O O . LEU A 1 92 ? 9.067 5.021 -8.174 1.00 68.44 92 LEU A O 1
ATOM 708 N N . ASP A 1 93 ? 9.245 5.054 -10.414 1.00 60.47 93 ASP A N 1
ATOM 709 C CA . ASP A 1 93 ? 10.396 4.149 -10.561 1.00 60.47 93 ASP A CA 1
ATOM 710 C C . ASP A 1 93 ? 11.757 4.840 -10.324 1.00 60.47 93 ASP A C 1
ATOM 712 O O . ASP A 1 93 ? 12.801 4.206 -10.420 1.00 60.47 93 ASP A O 1
ATOM 716 N N . ARG A 1 94 ? 11.790 6.145 -10.019 1.00 43.03 94 ARG A N 1
ATOM 717 C CA . ARG A 1 94 ? 13.053 6.868 -9.800 1.00 43.03 94 ARG A CA 1
ATOM 718 C C . ARG A 1 94 ? 13.726 6.378 -8.506 1.00 43.03 94 ARG A C 1
ATOM 720 O O . ARG A 1 94 ? 13.147 6.595 -7.438 1.00 43.03 94 ARG A O 1
ATOM 727 N N . PRO A 1 95 ? 14.922 5.757 -8.565 1.00 38.53 95 PRO A N 1
ATOM 728 C CA . PRO A 1 95 ? 15.713 5.555 -7.360 1.00 38.53 95 PRO A CA 1
ATOM 729 C C . PRO A 1 95 ? 16.051 6.929 -6.769 1.00 38.53 95 PRO A C 1
ATOM 731 O O . PRO A 1 95 ? 16.296 7.881 -7.517 1.00 38.53 95 PRO A O 1
ATOM 734 N N . ALA A 1 96 ? 15.981 7.027 -5.440 1.00 46.03 96 ALA A N 1
ATOM 735 C CA . ALA A 1 96 ? 16.553 8.153 -4.708 1.00 46.03 96 ALA A CA 1
ATOM 736 C C . ALA A 1 96 ? 18.074 8.193 -4.902 1.00 46.03 96 ALA A C 1
ATOM 738 O O . ALA A 1 96 ? 18.669 7.095 -5.015 1.00 46.03 96 ALA A O 1
#

pLDDT: mean 87.12, std 13.32, range [38.53, 97.5]

Secondary structure (DSSP, 8-state):
---PPPPPHHHHHHHHH-TTS-HHHHHHHHHH-HHHHHHHHTT-SS--HHHHHHGGG-S-HHHHHHHHT-SS--HHHHHHHHT-SSHHHHHTT---

Foldseek 3Di:
DPPPPDDDLVRLLCLLQDPPRDPVSLVVCCVPPVPSNLNNVLPDLDDDPSLVVCQCVRPDLSSLLSVLLHPPDDPVSNVSQCVDPDVSSNVSVDDD

Radius of gyration: 13.95 Å; chains: 1; bounding box: 46×21×35 Å